Protein AF-A0A535SZ90-F1 (afdb_monomer_lite)

Radius of gyration: 27.59 Å; chains: 1; bounding box: 49×28×72 Å

pLDDT: mean 87.44, std 8.78, range [51.5, 97.06]

Foldseek 3Di:
DKDADDWDFDADPVRHTDDTHDPDARIADPPPRDGDDDCPCVVVVVVVVVVVCVVPDDDFDFDQDPPPRDTATDDPQCAGPPPRDRHDDD

Sequence (90 aa):
MFRALFAEVE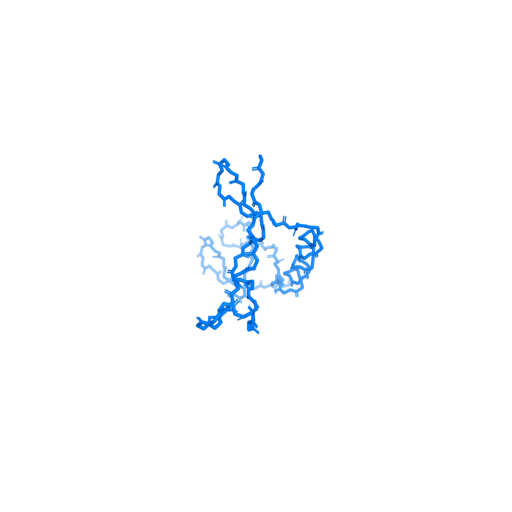VDAAGVYQDHRVTQASYVCLNCGAPALDLAAVPADLEAQAQEDESSAPAITDVLCPVCETMVQLDENMECPNCGSPLEIS

Secondary structure (DSSP, 8-state):
-EEE-PPEEEE-TT--EEEEE--S-SEEETTT--B----TTHHHHHHHHHHHHHHHS---EEEE-TTT--EEEE-TT-B-TTT--B----

Structure (mmCIF, N/CA/C/O backbone):
data_AF-A0A535SZ90-F1
#
_entry.id   AF-A0A535SZ90-F1
#
loop_
_atom_site.group_PDB
_atom_site.id
_atom_site.type_symbol
_atom_site.label_atom_id
_atom_site.label_alt_id
_atom_site.label_comp_id
_atom_site.label_asym_id
_atom_site.label_entity_id
_atom_site.label_seq_id
_atom_site.pdbx_PDB_ins_code
_atom_site.Cartn_x
_atom_site.Cartn_y
_atom_site.Cartn_z
_atom_site.occupancy
_atom_site.B_iso_or_equiv
_atom_site.auth_seq_id
_atom_site.auth_comp_id
_atom_site.auth_asym_id
_atom_site.auth_atom_id
_atom_site.pdbx_PDB_model_num
ATOM 1 N N . MET A 1 1 ? -6.457 10.106 -17.778 1.00 85.81 1 MET A N 1
ATOM 2 C CA . MET A 1 1 ? -5.549 9.492 -18.772 1.00 85.81 1 MET A CA 1
ATOM 3 C C . MET A 1 1 ? -4.287 9.053 -18.048 1.00 85.81 1 MET A C 1
ATOM 5 O O . MET A 1 1 ? -3.804 9.809 -17.210 1.00 85.81 1 MET A O 1
ATOM 9 N N . PHE A 1 2 ? -3.796 7.848 -18.330 1.00 91.62 2 PHE A N 1
ATOM 10 C CA . PHE A 1 2 ? -2.563 7.318 -17.746 1.00 91.62 2 PHE A CA 1
ATOM 11 C C . PHE A 1 2 ? -1.436 7.351 -18.773 1.00 91.62 2 PHE A C 1
ATOM 13 O O . PHE A 1 2 ? -1.680 7.172 -19.967 1.00 91.62 2 PHE A O 1
ATOM 20 N N . ARG A 1 3 ? -0.210 7.569 -18.301 1.00 91.50 3 ARG A N 1
ATOM 21 C CA . ARG A 1 3 ? 1.007 7.364 -19.087 1.00 91.50 3 ARG A CA 1
ATOM 22 C C . ARG A 1 3 ? 1.663 6.067 -18.641 1.00 91.50 3 ARG A C 1
ATOM 24 O O . ARG A 1 3 ? 1.875 5.885 -17.447 1.00 91.50 3 ARG A O 1
ATOM 31 N N . ALA A 1 4 ? 2.004 5.217 -19.605 1.00 88.81 4 ALA A N 1
ATOM 32 C CA . ALA A 1 4 ? 2.852 4.059 -19.368 1.00 88.81 4 ALA A CA 1
ATOM 33 C C . ALA A 1 4 ? 4.291 4.514 -19.084 1.00 88.81 4 ALA A C 1
ATOM 35 O O . ALA A 1 4 ? 4.863 5.304 -19.845 1.00 88.81 4 ALA A O 1
ATOM 36 N N . LEU A 1 5 ? 4.856 4.021 -17.990 1.00 82.81 5 LEU A N 1
ATOM 37 C CA . LEU A 1 5 ? 6.274 4.076 -17.676 1.00 82.81 5 LEU A CA 1
ATOM 38 C C . LEU A 1 5 ? 6.823 2.668 -17.926 1.00 82.81 5 LEU A C 1
ATOM 40 O O . LEU A 1 5 ? 6.417 1.702 -17.284 1.00 82.81 5 LEU A O 1
ATOM 44 N N . PHE A 1 6 ? 7.672 2.539 -18.941 1.00 81.12 6 PHE A N 1
ATOM 45 C CA . PHE A 1 6 ? 8.321 1.272 -19.268 1.00 81.12 6 PHE A CA 1
ATOM 46 C C . PHE A 1 6 ? 9.474 1.005 -18.296 1.00 81.12 6 PHE A C 1
ATOM 48 O O . PHE A 1 6 ? 9.955 1.930 -17.641 1.00 81.12 6 PHE A O 1
ATOM 55 N N . ALA A 1 7 ? 9.914 -0.253 -18.217 1.00 85.06 7 ALA A N 1
ATOM 56 C CA . ALA A 1 7 ? 11.100 -0.612 -17.450 1.00 85.06 7 ALA A CA 1
ATOM 57 C C . ALA A 1 7 ? 12.309 0.223 -17.903 1.00 85.06 7 ALA A C 1
ATOM 59 O O . ALA A 1 7 ? 12.476 0.495 -19.096 1.00 85.06 7 ALA A O 1
ATOM 60 N N . GLU A 1 8 ? 13.147 0.619 -16.950 1.00 87.38 8 GLU A N 1
ATOM 61 C CA . GLU A 1 8 ? 14.430 1.246 -17.251 1.00 87.38 8 GLU A CA 1
ATOM 62 C C . GLU A 1 8 ? 15.336 0.196 -17.903 1.00 87.38 8 GLU A C 1
ATOM 64 O O . GLU A 1 8 ? 15.364 -0.950 -17.454 1.00 87.38 8 GLU A O 1
ATOM 69 N N . VAL A 1 9 ? 16.046 0.567 -18.972 1.00 91.62 9 VAL A N 1
ATOM 70 C CA . VAL A 1 9 ? 16.885 -0.355 -19.754 1.00 91.62 9 VAL A CA 1
ATOM 71 C C . VAL A 1 9 ? 18.349 0.036 -19.609 1.00 91.62 9 VAL A C 1
ATOM 73 O O . VAL A 1 9 ? 18.711 1.188 -19.850 1.00 91.62 9 VAL A O 1
ATOM 76 N N . GLU A 1 10 ? 19.187 -0.933 -19.254 1.00 93.38 10 GLU A N 1
ATOM 77 C CA . GLU A 1 10 ? 20.638 -0.789 -19.240 1.00 93.38 10 GLU A CA 1
ATOM 78 C C . GLU A 1 10 ? 21.206 -1.221 -20.596 1.00 93.38 10 GLU A C 1
ATOM 80 O O . GLU A 1 10 ? 20.893 -2.299 -21.113 1.00 93.38 10 GLU A O 1
ATOM 85 N N . VAL A 1 11 ? 22.031 -0.357 -21.186 1.00 96.50 11 VAL A N 1
ATOM 86 C CA . VAL A 1 11 ? 22.692 -0.594 -22.472 1.00 96.50 11 VAL A CA 1
ATOM 87 C C . VAL A 1 11 ? 24.186 -0.327 -22.351 1.00 96.50 11 VAL A C 1
ATOM 89 O O . VAL A 1 11 ? 24.609 0.527 -21.571 1.00 96.50 11 VAL A O 1
ATOM 92 N N . ASP A 1 12 ? 24.990 -1.042 -23.132 1.00 95.69 12 ASP A N 1
ATOM 93 C CA . ASP A 1 12 ? 26.429 -0.789 -23.199 1.00 95.69 12 ASP A CA 1
ATOM 94 C C . ASP A 1 12 ? 26.784 0.425 -24.079 1.00 95.69 12 ASP A C 1
ATOM 96 O O . ASP A 1 12 ? 25.925 1.105 -24.645 1.00 95.69 12 ASP A O 1
ATOM 100 N N . ALA A 1 13 ? 28.085 0.701 -24.222 1.00 96.38 13 ALA A N 1
ATOM 101 C CA . ALA A 1 13 ? 28.584 1.815 -25.028 1.00 96.38 13 ALA A CA 1
ATOM 102 C C . ALA A 1 13 ? 28.249 1.707 -26.532 1.00 96.38 13 ALA A C 1
ATOM 104 O O . ALA A 1 13 ? 28.315 2.712 -27.238 1.00 96.38 13 ALA A O 1
ATOM 105 N N . ALA A 1 14 ? 27.896 0.517 -27.027 1.00 97.06 14 ALA A N 1
ATOM 106 C CA . ALA A 1 14 ? 27.430 0.297 -28.394 1.00 97.06 14 ALA A CA 1
ATOM 107 C C . ALA A 1 14 ? 25.893 0.371 -28.513 1.00 97.06 14 ALA A C 1
ATOM 109 O O . ALA A 1 14 ? 25.359 0.233 -29.614 1.00 97.06 14 ALA A O 1
ATOM 110 N N . GLY A 1 15 ? 25.182 0.610 -27.405 1.00 94.25 15 GLY A N 1
ATOM 111 C CA . GLY A 1 15 ? 23.723 0.633 -27.346 1.00 94.25 15 GLY A CA 1
ATOM 112 C C . GLY A 1 15 ? 23.088 -0.759 -27.325 1.00 94.25 15 GLY A C 1
ATOM 113 O O . GLY A 1 15 ? 21.887 -0.875 -27.567 1.00 94.25 15 GLY A O 1
ATOM 114 N N . VAL A 1 16 ? 23.864 -1.819 -27.067 1.00 96.81 16 VAL A N 1
ATOM 115 C CA . VAL A 1 16 ? 23.335 -3.184 -26.974 1.00 96.81 16 VAL A CA 1
ATOM 116 C C . VAL A 1 16 ? 22.677 -3.371 -25.613 1.00 96.81 16 VAL A C 1
ATOM 118 O O . VAL A 1 16 ? 23.245 -3.013 -24.582 1.00 96.81 16 VAL A O 1
ATOM 121 N N . TYR A 1 17 ? 21.471 -3.939 -25.630 1.00 95.75 17 TYR A N 1
ATOM 122 C CA . TYR A 1 17 ? 20.718 -4.304 -24.433 1.00 95.75 17 TYR A CA 1
ATOM 123 C C . TYR A 1 17 ? 21.538 -5.217 -23.513 1.00 95.75 17 TYR A C 1
ATOM 125 O O . TYR A 1 17 ? 22.075 -6.227 -23.970 1.00 95.75 17 TYR A O 1
ATOM 133 N N . GLN A 1 18 ? 21.569 -4.889 -22.222 1.00 96.38 18 GLN A N 1
ATOM 134 C CA . GLN A 1 18 ? 22.192 -5.705 -21.180 1.00 96.38 18 GLN A CA 1
ATOM 135 C C . GLN A 1 18 ? 21.146 -6.217 -20.179 1.00 96.38 18 GLN A C 1
ATOM 137 O O . GLN A 1 18 ? 21.071 -7.420 -19.933 1.00 96.38 18 GLN A O 1
ATOM 142 N N . ASP A 1 19 ? 20.309 -5.326 -19.639 1.00 95.25 19 ASP A N 1
ATOM 143 C CA . ASP A 1 19 ? 19.316 -5.653 -18.605 1.00 95.25 19 ASP A CA 1
ATOM 144 C C . ASP A 1 19 ? 18.124 -4.671 -18.621 1.00 95.25 19 ASP A C 1
ATOM 146 O O . ASP A 1 19 ? 18.182 -3.614 -19.256 1.00 95.25 19 ASP A O 1
ATOM 150 N N . HIS A 1 20 ? 17.042 -4.995 -17.907 1.00 91.56 20 HIS A N 1
ATOM 151 C CA . HIS A 1 20 ? 15.975 -4.049 -17.581 1.00 91.56 20 HIS A CA 1
ATOM 152 C C . HIS A 1 20 ? 15.522 -4.187 -16.128 1.00 91.56 20 HIS A C 1
ATOM 154 O O . HIS A 1 20 ? 15.502 -5.277 -15.560 1.00 91.56 20 HIS A O 1
ATOM 160 N N . ARG A 1 21 ? 15.102 -3.074 -15.522 1.00 87.25 21 ARG A N 1
ATOM 161 C CA . ARG A 1 21 ? 14.640 -3.042 -14.129 1.00 87.25 21 ARG A CA 1
ATOM 162 C C . ARG A 1 21 ? 13.342 -2.263 -13.987 1.00 87.25 21 ARG A C 1
ATOM 164 O O . ARG A 1 21 ? 13.151 -1.213 -14.598 1.00 87.25 21 ARG A O 1
ATOM 171 N N . VAL A 1 22 ? 12.450 -2.781 -13.145 1.00 83.75 22 VAL A N 1
ATOM 172 C CA . VAL A 1 22 ? 11.190 -2.122 -12.781 1.00 83.75 22 VAL A CA 1
ATOM 173 C C . VAL A 1 22 ? 11.363 -1.487 -11.406 1.00 83.75 22 VAL A C 1
ATOM 175 O O . VAL A 1 22 ? 11.114 -2.101 -10.375 1.00 83.75 22 VAL A O 1
ATOM 178 N N . THR A 1 23 ? 11.855 -0.254 -11.399 1.00 83.88 23 THR A N 1
ATOM 179 C CA . THR A 1 23 ? 12.092 0.576 -10.202 1.00 83.88 23 THR A CA 1
ATOM 180 C C . THR A 1 23 ? 10.929 1.534 -9.919 1.00 83.88 23 THR A C 1
ATOM 182 O O . THR A 1 23 ? 10.889 2.161 -8.863 1.00 83.88 23 THR A O 1
ATOM 185 N N . GLN A 1 24 ? 9.982 1.657 -10.858 1.00 76.19 24 GLN A N 1
ATOM 186 C CA . GLN A 1 24 ? 8.872 2.612 -10.832 1.00 76.19 24 GLN A CA 1
ATOM 187 C C . GLN A 1 24 ? 7.545 1.931 -11.190 1.00 76.19 24 GLN A C 1
ATOM 189 O O . GLN A 1 24 ? 7.522 0.873 -11.821 1.00 76.19 24 GLN A O 1
ATOM 194 N N . ALA A 1 25 ? 6.428 2.568 -10.830 1.00 80.94 25 ALA A N 1
ATOM 195 C CA . ALA A 1 25 ? 5.098 2.099 -11.207 1.00 80.94 25 ALA A CA 1
ATOM 196 C C . ALA A 1 25 ? 4.897 2.149 -12.728 1.00 80.94 25 ALA A C 1
ATOM 198 O O . ALA A 1 25 ? 5.184 3.161 -13.361 1.00 80.94 25 ALA A O 1
ATOM 199 N N . SER A 1 26 ? 4.332 1.090 -13.311 1.00 85.81 26 SER A N 1
ATOM 200 C CA . SER A 1 26 ? 4.198 0.957 -14.769 1.00 85.81 26 SER A CA 1
ATOM 201 C C . SER A 1 26 ? 3.230 1.957 -15.403 1.00 85.81 26 SER A C 1
ATOM 203 O O . SER A 1 26 ? 3.287 2.191 -16.606 1.00 85.81 26 SER A O 1
ATOM 205 N N . TYR A 1 27 ? 2.332 2.556 -14.619 1.00 90.12 27 TYR A N 1
ATOM 206 C CA . TYR A 1 27 ? 1.395 3.569 -15.096 1.00 90.12 27 TYR A CA 1
ATOM 207 C C . TYR A 1 27 ? 1.199 4.664 -14.055 1.00 90.12 27 TYR A C 1
ATOM 209 O O . TYR A 1 27 ? 0.988 4.372 -12.880 1.00 90.12 27 TYR A O 1
ATOM 217 N N . VAL A 1 28 ? 1.193 5.921 -14.504 1.00 92.31 28 VAL A N 1
ATOM 218 C CA . VAL A 1 28 ? 0.930 7.091 -13.651 1.00 92.31 28 VAL A CA 1
ATOM 219 C C . VAL A 1 28 ? -0.186 7.965 -14.214 1.00 92.31 28 VAL A C 1
ATOM 221 O O . VAL A 1 28 ? -0.310 8.155 -15.430 1.00 92.31 28 VAL A O 1
ATOM 224 N N . CYS A 1 29 ? -1.029 8.492 -13.329 1.00 93.25 29 CYS A N 1
ATOM 225 C CA . CYS A 1 29 ? -2.115 9.396 -13.681 1.00 93.25 29 CYS A CA 1
ATOM 226 C C . CYS A 1 29 ? -1.552 10.753 -14.114 1.00 93.25 29 CYS A C 1
ATOM 228 O O . CYS A 1 29 ? -0.862 11.419 -13.347 1.00 93.25 29 CYS A O 1
ATOM 230 N N . LEU A 1 30 ? -1.903 11.220 -15.313 1.00 94.50 30 LEU A N 1
ATOM 231 C CA . LEU A 1 30 ? -1.419 12.509 -15.824 1.00 94.50 30 LEU A CA 1
ATOM 232 C C . LEU A 1 30 ? -2.010 13.732 -15.107 1.00 94.50 30 LEU A C 1
ATOM 234 O O . LEU A 1 30 ? -1.519 14.837 -15.303 1.00 94.50 30 LEU A O 1
ATOM 238 N N . ASN A 1 31 ? -3.059 13.551 -14.302 1.00 95.81 31 ASN A N 1
ATOM 239 C CA . ASN A 1 31 ? -3.702 14.650 -13.584 1.00 95.81 31 ASN A CA 1
ATOM 240 C C . ASN A 1 31 ? -3.132 14.858 -12.173 1.00 95.81 31 ASN A C 1
ATOM 242 O O . ASN A 1 31 ? -3.000 15.991 -11.731 1.00 95.81 31 ASN A O 1
ATOM 246 N N . CYS A 1 32 ? -2.817 13.773 -11.459 1.00 95.44 32 CYS A N 1
ATOM 247 C CA . CYS A 1 32 ? -2.386 13.838 -10.056 1.00 95.44 32 CYS A CA 1
ATOM 248 C C . CYS A 1 32 ? -1.060 13.125 -9.760 1.00 95.44 32 CYS A C 1
ATOM 250 O O . CYS A 1 32 ? -0.594 13.177 -8.630 1.00 95.44 32 CYS A O 1
ATOM 252 N N . GLY A 1 33 ? -0.461 12.431 -10.732 1.00 90.56 33 GLY A N 1
ATOM 253 C CA . GLY A 1 33 ? 0.782 11.677 -10.544 1.00 90.56 33 GLY A CA 1
ATOM 254 C C . GLY A 1 33 ? 0.627 10.341 -9.811 1.00 90.56 33 GLY A C 1
ATOM 255 O O . GLY A 1 33 ? 1.612 9.627 -9.663 1.00 90.56 33 GLY A O 1
ATOM 256 N N . ALA A 1 34 ? -0.586 9.973 -9.382 1.00 91.75 34 ALA A N 1
ATOM 257 C CA . ALA A 1 34 ? -0.806 8.728 -8.655 1.00 91.75 34 ALA A CA 1
ATOM 258 C C . ALA A 1 34 ? -0.488 7.493 -9.525 1.00 91.75 34 ALA A C 1
ATOM 260 O O . ALA A 1 34 ? -0.909 7.451 -10.691 1.00 91.75 34 ALA A O 1
ATOM 261 N N . PRO A 1 35 ? 0.219 6.488 -8.980 1.00 91.25 35 PRO A N 1
ATOM 262 C CA . PRO A 1 35 ? 0.448 5.224 -9.666 1.00 91.25 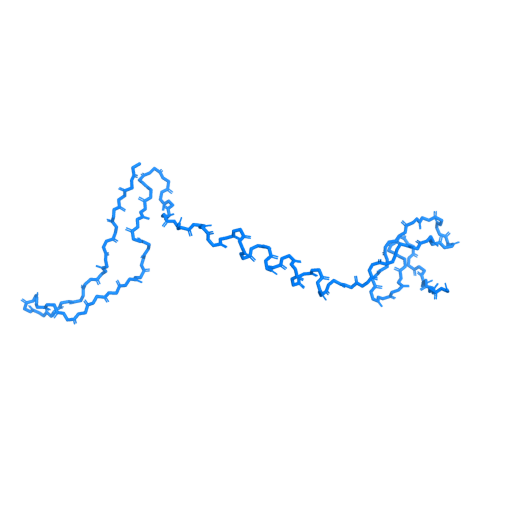35 PRO A CA 1
ATOM 263 C C . PRO A 1 35 ? -0.858 4.432 -9.809 1.00 91.25 35 PRO A C 1
ATOM 265 O O . PRO A 1 35 ? -1.719 4.467 -8.930 1.00 91.25 35 PRO A O 1
ATOM 268 N N . ALA A 1 36 ? -1.011 3.704 -10.914 1.00 90.06 36 ALA A N 1
ATOM 269 C CA . ALA A 1 36 ? -2.099 2.744 -11.057 1.00 90.06 36 ALA A CA 1
ATOM 270 C C . ALA A 1 36 ? -1.734 1.466 -10.290 1.00 90.06 36 ALA A C 1
ATOM 272 O O . ALA A 1 36 ? -0.895 0.691 -10.750 1.00 90.06 36 ALA A O 1
ATOM 273 N N . LEU A 1 37 ? -2.338 1.274 -9.118 1.00 86.69 37 LEU A N 1
ATOM 274 C CA . LEU A 1 37 ? -2.250 0.024 -8.367 1.00 86.69 37 LEU A CA 1
ATOM 275 C C . LEU A 1 37 ? -3.503 -0.811 -8.616 1.00 86.69 37 LEU A C 1
ATOM 277 O O . LEU A 1 37 ? -4.614 -0.279 -8.623 1.00 86.69 37 LEU A O 1
ATOM 281 N N . ASP A 1 38 ? -3.311 -2.115 -8.790 1.00 86.69 38 ASP A N 1
ATOM 282 C CA . ASP A 1 38 ? -4.396 -3.082 -8.688 1.00 86.69 38 ASP A CA 1
ATOM 283 C C . ASP A 1 38 ? -4.674 -3.350 -7.206 1.00 86.69 38 ASP A C 1
ATOM 285 O O . ASP A 1 38 ? -3.774 -3.728 -6.457 1.00 86.69 38 ASP A O 1
ATOM 289 N N . LEU A 1 39 ? -5.913 -3.108 -6.783 1.00 89.12 39 LEU A N 1
ATOM 290 C CA . LEU A 1 39 ? -6.352 -3.257 -5.397 1.00 89.12 39 LEU A CA 1
ATOM 291 C C . LEU A 1 39 ? -7.266 -4.475 -5.212 1.00 89.12 39 LEU A C 1
ATOM 293 O O . LEU A 1 39 ? -7.933 -4.575 -4.187 1.00 89.12 39 LEU A O 1
ATOM 297 N N . ALA A 1 40 ? -7.323 -5.399 -6.178 1.00 94.69 40 ALA A N 1
ATOM 298 C CA . ALA A 1 40 ? -8.206 -6.564 -6.109 1.00 94.69 40 ALA A CA 1
ATOM 299 C C . ALA A 1 40 ? -7.951 -7.464 -4.884 1.00 94.69 40 ALA A C 1
ATOM 301 O O . ALA A 1 40 ? -8.891 -8.074 -4.383 1.00 94.69 40 ALA A O 1
ATOM 302 N N . ALA A 1 41 ? -6.709 -7.527 -4.392 1.00 93.06 41 ALA A N 1
ATOM 303 C CA . ALA A 1 41 ? -6.344 -8.304 -3.203 1.00 93.06 41 ALA A CA 1
ATOM 304 C C . ALA A 1 41 ? -6.642 -7.582 -1.876 1.00 93.06 41 ALA A C 1
ATOM 306 O O . ALA A 1 41 ? -6.834 -8.238 -0.859 1.00 93.06 41 ALA A O 1
ATOM 307 N N . VAL A 1 42 ? -6.753 -6.247 -1.890 1.00 95.81 42 VAL A N 1
ATOM 308 C CA . VAL A 1 42 ? -6.892 -5.435 -0.669 1.00 95.81 42 VAL A CA 1
ATOM 309 C C . VAL A 1 42 ? -8.083 -5.854 0.200 1.00 95.81 42 VAL A C 1
ATOM 311 O O . VAL A 1 42 ? -7.896 -5.936 1.407 1.00 95.81 42 VAL A O 1
ATOM 314 N N . PRO A 1 43 ? -9.286 -6.151 -0.335 1.00 96.50 43 PRO A N 1
ATOM 315 C CA . PRO A 1 43 ? -10.392 -6.616 0.500 1.00 96.50 43 PRO A CA 1
ATOM 316 C C . PRO A 1 43 ? -10.061 -7.892 1.282 1.00 96.50 43 PRO A C 1
ATOM 318 O O . PRO A 1 43 ? -10.303 -7.939 2.482 1.00 96.50 43 PRO A O 1
ATOM 321 N N . ALA A 1 44 ? -9.450 -8.883 0.625 1.00 96.56 44 ALA A N 1
ATOM 322 C CA . ALA A 1 44 ? -9.071 -10.140 1.266 1.00 96.56 44 ALA A CA 1
ATOM 323 C C . ALA A 1 44 ? -7.947 -9.937 2.297 1.00 96.56 44 ALA A C 1
ATOM 325 O O . ALA A 1 44 ? -7.987 -10.528 3.372 1.00 96.56 44 ALA A O 1
ATOM 326 N N . ASP A 1 45 ? -6.976 -9.068 2.000 1.00 96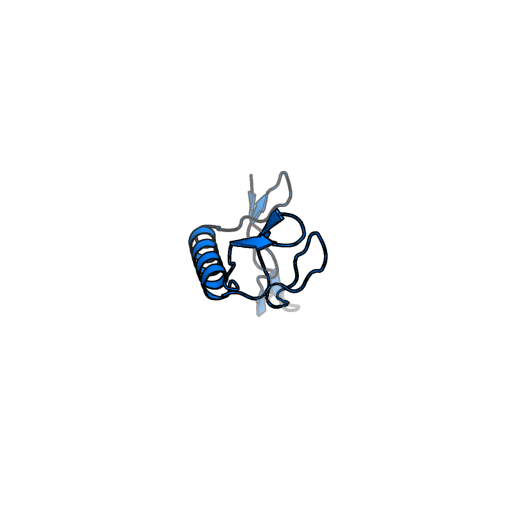.38 45 ASP A N 1
ATOM 327 C CA . ASP A 1 45 ? -5.895 -8.732 2.933 1.00 96.38 45 ASP A CA 1
ATOM 328 C C . ASP A 1 45 ? -6.420 -7.994 4.177 1.00 96.38 45 ASP A C 1
ATOM 330 O O . ASP A 1 45 ? -5.941 -8.229 5.285 1.00 96.38 45 ASP A O 1
ATOM 334 N N . LEU A 1 46 ? -7.413 -7.113 4.010 1.00 96.38 46 LEU A N 1
ATOM 335 C CA . LEU A 1 46 ? -8.061 -6.409 5.120 1.00 96.38 46 LEU A CA 1
ATOM 336 C C . LEU A 1 46 ? -8.896 -7.355 5.987 1.00 96.38 46 LEU A C 1
ATOM 338 O O . LEU A 1 46 ? -8.885 -7.223 7.206 1.00 96.38 46 LEU A O 1
ATOM 342 N N . GLU A 1 47 ? -9.603 -8.309 5.379 1.00 96.69 47 GLU A N 1
ATOM 343 C CA . GLU A 1 47 ? -10.333 -9.351 6.110 1.00 96.69 47 GLU A CA 1
ATOM 344 C C . GLU A 1 47 ? -9.374 -10.242 6.908 1.00 96.69 47 GLU A C 1
ATOM 346 O O . GLU A 1 47 ? -9.622 -10.505 8.084 1.00 96.69 47 GLU A O 1
ATOM 351 N N . ALA A 1 48 ? -8.249 -10.646 6.308 1.00 96.06 48 ALA A N 1
ATOM 352 C CA . ALA A 1 48 ? -7.216 -11.415 6.997 1.00 96.06 48 ALA A CA 1
ATOM 353 C C . ALA A 1 48 ? -6.621 -10.642 8.187 1.00 96.06 48 ALA A C 1
ATOM 355 O O . ALA A 1 48 ? -6.543 -11.192 9.283 1.00 96.06 48 ALA A O 1
ATOM 356 N N . GLN A 1 49 ? -6.282 -9.359 8.001 1.00 94.69 49 GLN A N 1
ATOM 357 C CA . GLN A 1 49 ? -5.807 -8.495 9.091 1.00 94.69 49 GLN A CA 1
ATOM 358 C C . GLN A 1 49 ? -6.841 -8.357 10.210 1.00 94.69 49 GLN A C 1
ATOM 360 O O . GLN A 1 49 ? -6.494 -8.525 11.372 1.00 94.69 49 GLN A O 1
ATOM 365 N N . ALA A 1 50 ? -8.113 -8.115 9.881 1.00 94.25 50 ALA A N 1
ATOM 366 C CA . ALA A 1 50 ? -9.164 -8.002 10.892 1.00 94.25 50 ALA A CA 1
ATOM 367 C C . ALA A 1 50 ? -9.286 -9.281 11.735 1.00 94.25 50 ALA A C 1
ATOM 369 O O . ALA A 1 50 ? -9.468 -9.215 12.946 1.00 94.25 50 ALA A O 1
ATOM 370 N N . GLN A 1 51 ? -9.139 -10.447 11.108 1.00 93.19 51 GLN A N 1
ATOM 371 C CA . GLN A 1 51 ? -9.232 -11.735 11.786 1.00 93.19 51 GLN A CA 1
ATOM 372 C C . GLN A 1 51 ? -8.009 -12.021 12.678 1.00 93.19 51 GLN A C 1
ATOM 374 O O . GLN A 1 51 ? -8.137 -12.629 13.746 1.00 93.19 51 GLN A O 1
ATOM 379 N N . GLU A 1 52 ? -6.824 -11.561 12.269 1.00 92.38 52 GLU A N 1
ATOM 380 C CA . GLU A 1 52 ? -5.608 -11.562 13.091 1.00 92.38 52 GLU A CA 1
ATOM 381 C C . GLU A 1 52 ? -5.735 -10.608 14.292 1.00 92.38 52 GLU A C 1
ATOM 383 O O . GLU A 1 52 ? -5.400 -10.987 15.420 1.00 92.38 52 GLU A O 1
ATOM 388 N N . ASP A 1 53 ? -6.285 -9.412 14.078 1.00 88.19 53 ASP A N 1
ATOM 389 C CA . ASP A 1 53 ? -6.545 -8.421 15.125 1.00 88.19 53 ASP A CA 1
ATOM 390 C C . ASP A 1 53 ? -7.575 -8.944 16.141 1.00 88.19 53 ASP A C 1
ATOM 392 O O . ASP A 1 53 ? -7.345 -8.873 17.345 1.00 88.19 53 ASP A O 1
ATOM 396 N N . GLU A 1 54 ? -8.676 -9.557 15.693 1.00 85.50 54 GLU A N 1
ATOM 397 C CA . GLU A 1 54 ? -9.664 -10.196 16.578 1.00 85.50 54 GLU A CA 1
ATOM 398 C C . GLU A 1 54 ? -9.058 -11.342 17.398 1.00 85.50 54 GLU A C 1
ATOM 400 O O . GLU A 1 54 ? -9.383 -11.512 18.573 1.00 85.50 54 GLU A O 1
ATOM 405 N N . SER A 1 55 ? -8.160 -12.126 16.796 1.00 79.25 55 SER A N 1
ATOM 406 C CA . SER A 1 55 ? -7.505 -13.257 17.468 1.00 79.25 55 SER A CA 1
ATOM 407 C C . SER A 1 55 ? -6.446 -12.820 18.484 1.00 79.25 55 SER A C 1
ATOM 409 O O . SER A 1 55 ? -6.091 -13.597 19.371 1.00 79.25 55 SER A O 1
ATOM 411 N N . SER A 1 56 ? -5.918 -11.605 18.339 1.00 77.62 56 SER A N 1
ATOM 412 C CA . SER A 1 56 ? -4.895 -11.026 19.215 1.00 77.62 56 SER A CA 1
ATOM 413 C C . SER A 1 56 ? -5.443 -9.966 20.174 1.00 77.62 56 SER A C 1
ATOM 415 O O . SER A 1 56 ? -4.709 -9.501 21.048 1.00 77.62 56 SER A O 1
ATOM 417 N N . ALA A 1 57 ? -6.727 -9.614 20.059 1.00 72.62 57 ALA A N 1
ATOM 418 C CA . ALA A 1 57 ? -7.374 -8.657 20.939 1.00 72.62 57 ALA A CA 1
ATOM 419 C C . ALA A 1 57 ? -7.395 -9.174 22.393 1.00 72.62 57 ALA A C 1
ATOM 421 O O . ALA A 1 57 ? -7.811 -10.312 22.643 1.00 72.62 57 ALA A O 1
ATOM 422 N N . PRO A 1 58 ? -6.980 -8.353 23.379 1.00 69.44 58 PRO A N 1
ATOM 423 C CA . PRO A 1 58 ? -7.122 -8.710 24.784 1.00 69.44 58 PRO A CA 1
ATOM 424 C C . PRO A 1 58 ? -8.608 -8.886 25.121 1.00 69.44 58 PRO A C 1
ATOM 426 O O . PRO A 1 58 ? -9.466 -8.208 24.557 1.00 69.44 58 PRO A O 1
ATOM 429 N N . ALA A 1 59 ? -8.925 -9.797 26.044 1.00 64.69 59 ALA A N 1
ATOM 430 C CA . ALA A 1 59 ? -10.300 -10.057 26.463 1.00 64.69 59 ALA A CA 1
ATOM 431 C C . ALA A 1 59 ? -10.892 -8.823 27.168 1.00 64.69 59 ALA A C 1
ATOM 433 O O . ALA A 1 59 ? -10.738 -8.641 28.375 1.00 64.69 59 ALA A O 1
ATOM 434 N N . ILE A 1 60 ? -11.572 -7.971 26.401 1.00 68.19 60 ILE A N 1
ATOM 435 C CA . ILE A 1 60 ? -12.216 -6.764 26.910 1.00 68.19 60 ILE A CA 1
ATOM 436 C C . ILE A 1 60 ? -13.438 -7.188 27.726 1.00 68.19 60 ILE A C 1
ATOM 438 O O . ILE A 1 60 ? -14.407 -7.717 27.183 1.00 68.19 60 ILE A O 1
ATOM 442 N N . THR A 1 61 ? -13.387 -6.976 29.039 1.00 73.69 61 THR A N 1
ATOM 443 C CA . THR A 1 61 ? -14.524 -7.222 29.935 1.00 73.69 61 THR A CA 1
ATOM 444 C C . THR A 1 61 ? -15.109 -5.884 30.366 1.00 73.69 61 THR A C 1
ATOM 446 O O . THR A 1 61 ? -14.398 -5.053 30.935 1.00 73.69 61 THR A O 1
ATOM 449 N N . ASP A 1 62 ? -16.401 -5.681 30.105 1.00 84.12 62 ASP A N 1
ATOM 450 C CA . ASP A 1 62 ? -17.145 -4.546 30.650 1.00 84.12 62 ASP A CA 1
ATOM 451 C C . ASP A 1 62 ? -17.401 -4.788 32.147 1.00 84.12 62 ASP A C 1
ATOM 453 O O . ASP A 1 62 ? -18.081 -5.744 32.530 1.00 84.12 62 ASP A O 1
ATOM 457 N N . VAL A 1 63 ? -16.855 -3.921 33.003 1.00 85.69 63 VAL A N 1
ATOM 458 C CA . VAL A 1 63 ? -16.986 -4.004 34.465 1.00 85.69 63 VAL A CA 1
ATOM 459 C C . VAL A 1 63 ? -17.549 -2.693 35.010 1.00 85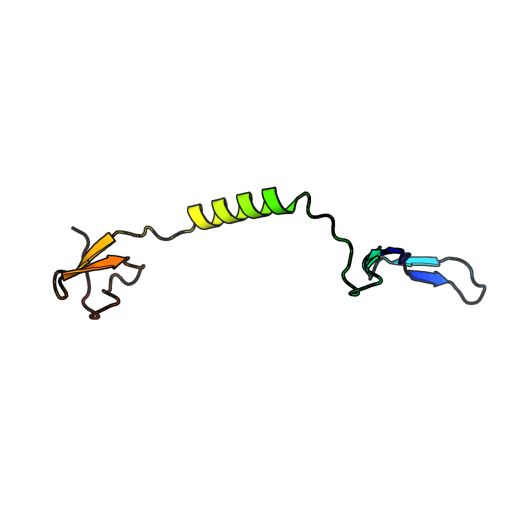.69 63 VAL A C 1
ATOM 461 O O . VAL A 1 63 ? -17.092 -1.602 34.664 1.00 85.69 63 VAL A O 1
ATOM 464 N N . LEU A 1 64 ? -18.533 -2.784 35.909 1.00 88.81 64 LEU A N 1
ATOM 465 C CA . LEU A 1 64 ? -19.008 -1.629 36.668 1.00 88.81 64 LEU A CA 1
ATOM 466 C C . LEU A 1 64 ? -18.010 -1.326 37.791 1.00 88.81 64 LEU A C 1
ATOM 468 O O . LEU A 1 64 ? -17.893 -2.097 38.743 1.00 88.81 64 LEU A O 1
ATOM 472 N N . CYS A 1 65 ? -17.302 -0.198 37.704 1.00 89.31 65 CYS A N 1
ATOM 473 C CA . CYS A 1 65 ? -16.375 0.207 38.756 1.00 89.31 65 CYS A CA 1
ATOM 474 C C . CYS A 1 65 ? -17.146 0.476 40.067 1.00 89.31 65 CYS A C 1
ATOM 476 O O . CYS A 1 65 ? -18.008 1.355 40.081 1.00 89.31 65 CYS A O 1
ATOM 478 N N . PRO A 1 66 ? -16.820 -0.185 41.194 1.00 88.75 66 PRO A N 1
ATOM 479 C CA . PRO A 1 66 ? -17.524 0.010 42.462 1.00 88.75 66 PRO A CA 1
ATOM 480 C C . PRO A 1 66 ? -17.210 1.359 43.129 1.00 88.75 66 PRO A C 1
ATOM 482 O O . PRO A 1 66 ? -17.858 1.721 44.105 1.00 88.75 66 PRO A O 1
ATOM 485 N N . VAL A 1 67 ? -16.202 2.091 42.637 1.00 92.56 67 VAL A N 1
ATOM 486 C CA . VAL A 1 67 ? -15.764 3.371 43.216 1.00 92.56 67 VAL A CA 1
ATOM 487 C C . VAL A 1 67 ? -16.431 4.559 42.533 1.00 92.56 67 VAL A C 1
ATOM 489 O O . VAL A 1 67 ? -16.944 5.444 43.208 1.00 92.56 67 VAL A O 1
ATOM 492 N N . CYS A 1 68 ? -16.398 4.608 41.200 1.00 93.62 68 CYS A N 1
ATOM 493 C CA . CYS A 1 68 ? -16.978 5.715 40.433 1.00 93.62 68 CYS A CA 1
ATOM 494 C C . CYS A 1 68 ? -18.308 5.361 39.75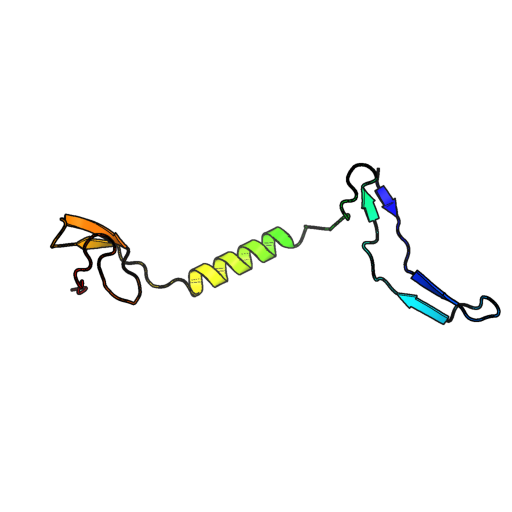6 1.00 93.62 68 CYS A C 1
ATOM 496 O O . CYS A 1 68 ? -18.835 6.184 39.011 1.00 93.62 68 CYS A O 1
ATOM 498 N N . GLU A 1 69 ? -18.817 4.144 39.971 1.00 92.00 69 GLU A N 1
ATOM 499 C CA . GLU A 1 69 ? -20.101 3.647 39.449 1.00 92.00 69 GLU A CA 1
ATOM 500 C C . GLU A 1 69 ? -20.248 3.797 37.927 1.00 92.00 69 GLU A C 1
ATOM 502 O O . GLU A 1 69 ? -21.344 3.916 37.383 1.00 92.00 69 GLU A O 1
ATOM 507 N N . THR A 1 70 ? -19.120 3.798 37.218 1.00 90.25 70 THR A N 1
ATOM 508 C CA . THR A 1 70 ? -19.072 3.942 35.764 1.00 90.25 70 THR A CA 1
ATOM 509 C C . THR A 1 70 ? -18.733 2.597 35.137 1.00 90.25 70 THR A C 1
ATOM 511 O O . THR A 1 70 ? -17.839 1.898 35.617 1.00 90.25 70 THR A O 1
ATOM 514 N N . MET A 1 71 ? -19.446 2.235 34.068 1.00 89.81 71 MET A N 1
ATOM 515 C CA . MET A 1 71 ? -19.105 1.074 33.246 1.00 89.81 71 MET A CA 1
ATOM 516 C C . MET A 1 71 ? -17.807 1.372 32.495 1.00 89.81 71 MET A C 1
ATOM 518 O O . MET A 1 71 ? -17.732 2.378 31.785 1.00 89.81 71 MET A O 1
ATOM 522 N N . VAL A 1 72 ? -16.789 0.536 32.677 1.00 88.75 72 VAL A N 1
ATOM 523 C CA . VAL A 1 72 ? -15.471 0.708 32.058 1.00 88.75 72 VAL A CA 1
ATOM 524 C C . VAL A 1 72 ? -15.005 -0.585 31.404 1.00 88.75 72 VAL A C 1
ATOM 526 O O . VAL A 1 72 ? -15.366 -1.677 31.839 1.00 88.75 72 VAL A O 1
ATOM 529 N N . GLN A 1 73 ? -14.175 -0.438 30.376 1.00 85.75 73 GLN A N 1
ATOM 530 C CA . GLN A 1 73 ? -13.439 -1.537 29.767 1.00 85.75 73 GLN A CA 1
ATOM 531 C C . GLN A 1 73 ? -12.071 -1.631 30.428 1.00 85.75 73 GLN A C 1
ATOM 533 O O . GLN A 1 73 ? -11.364 -0.626 30.525 1.00 85.75 73 GLN A O 1
ATOM 538 N N . LEU A 1 74 ? -11.735 -2.821 30.917 1.00 79.12 74 LEU A N 1
ATOM 539 C CA . LEU A 1 74 ? -10.444 -3.086 31.540 1.00 79.12 74 LEU A CA 1
ATOM 540 C C . LEU A 1 74 ? -9.435 -3.601 30.515 1.00 79.12 74 LEU A C 1
ATOM 542 O O . LEU A 1 74 ? -9.762 -4.449 29.685 1.00 79.12 74 LEU A O 1
ATOM 546 N N . ASP A 1 75 ? -8.210 -3.091 30.617 1.00 73.12 75 ASP A N 1
ATOM 547 C CA . ASP A 1 75 ? -7.031 -3.647 29.960 1.00 73.12 75 ASP A CA 1
ATOM 548 C C . ASP A 1 75 ? -6.256 -4.579 30.915 1.00 73.12 75 ASP A C 1
ATOM 550 O O . ASP A 1 75 ? -6.701 -4.877 32.028 1.00 73.12 75 ASP A O 1
ATOM 554 N N . GLU A 1 76 ? -5.091 -5.062 30.480 1.00 74.44 76 GLU A N 1
ATOM 555 C CA . GLU A 1 76 ? -4.256 -6.012 31.229 1.00 74.44 76 GLU A CA 1
ATOM 556 C C . GLU A 1 76 ? -3.818 -5.513 32.618 1.00 74.44 76 GLU A C 1
ATOM 558 O O . GLU A 1 76 ? -3.493 -6.331 33.478 1.00 74.44 76 GLU A O 1
ATOM 563 N N . ASN A 1 77 ? -3.825 -4.198 32.868 1.00 76.69 77 ASN A N 1
ATOM 564 C CA . ASN A 1 77 ? -3.409 -3.627 34.151 1.00 76.69 77 ASN A CA 1
ATOM 565 C C . ASN A 1 77 ? -4.511 -3.688 35.218 1.00 76.69 77 ASN A C 1
ATOM 567 O O . ASN A 1 77 ? -4.231 -3.424 36.384 1.00 76.69 77 ASN A O 1
ATOM 571 N N . MET A 1 78 ? -5.746 -4.055 34.846 1.00 83.94 78 MET A N 1
ATOM 572 C CA . MET A 1 78 ? -6.893 -4.191 35.758 1.00 83.94 78 MET A CA 1
ATOM 573 C C . MET A 1 78 ? -7.183 -2.927 36.596 1.00 83.94 78 MET A C 1
ATOM 575 O O . MET A 1 78 ? -7.682 -3.007 37.718 1.00 83.94 78 MET A O 1
ATOM 579 N N . GLU A 1 79 ? -6.900 -1.738 36.060 1.00 88.44 79 GLU A N 1
ATOM 580 C CA . GLU A 1 79 ? -7.161 -0.454 36.719 1.00 88.44 79 GLU A CA 1
ATOM 581 C C . GLU A 1 79 ? -8.294 0.305 36.024 1.00 88.44 79 GLU A C 1
ATOM 583 O O . GLU A 1 79 ? -8.389 0.361 34.799 1.00 88.44 79 GLU A O 1
ATOM 588 N N . CYS A 1 80 ? -9.170 0.932 36.810 1.00 89.19 80 CYS A N 1
ATOM 589 C CA . CYS A 1 80 ? -10.226 1.773 36.264 1.00 89.19 80 CYS A CA 1
ATOM 590 C C . CYS A 1 80 ? -9.617 3.029 35.606 1.00 89.19 80 CYS A C 1
ATOM 592 O O . CYS A 1 80 ? -9.040 3.854 36.324 1.00 89.19 80 CYS A O 1
ATOM 594 N N . PRO A 1 81 ? -9.831 3.274 34.299 1.00 88.75 81 PRO A N 1
ATOM 595 C CA . PRO A 1 81 ? -9.234 4.416 33.598 1.00 88.75 81 PRO A CA 1
ATOM 596 C C . PRO A 1 81 ? -9.760 5.773 34.088 1.00 88.75 81 PRO A C 1
ATOM 598 O O . PRO A 1 81 ? -9.126 6.804 33.879 1.00 88.75 81 PRO A O 1
ATOM 601 N N . ASN A 1 82 ? -10.917 5.788 34.757 1.00 89.75 82 ASN A N 1
ATOM 602 C CA . ASN A 1 82 ? -11.555 7.019 35.218 1.00 89.75 82 ASN A CA 1
ATOM 603 C C . ASN A 1 82 ? -11.125 7.445 36.630 1.00 89.75 82 ASN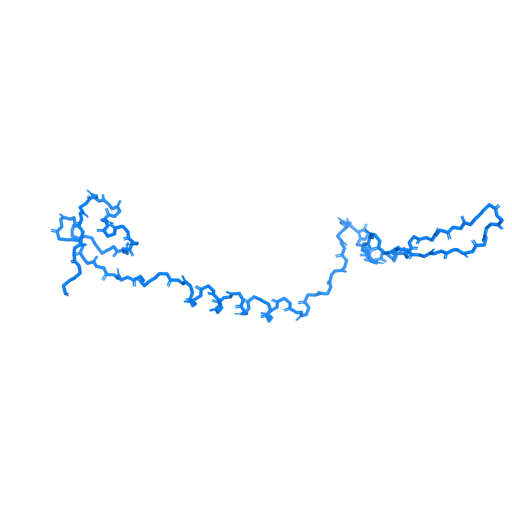 A C 1
ATOM 605 O O . ASN A 1 82 ? -11.149 8.636 36.929 1.00 89.75 82 ASN A O 1
ATOM 609 N N . CYS A 1 83 ? -10.781 6.505 37.518 1.00 91.94 83 CYS A N 1
ATOM 610 C CA . CYS A 1 83 ? -10.471 6.820 38.922 1.00 91.94 83 CYS A CA 1
ATOM 611 C C . CYS A 1 83 ? -9.189 6.177 39.467 1.00 91.94 83 CYS A C 1
ATOM 613 O O . CYS A 1 83 ? -8.818 6.472 40.601 1.00 91.94 83 CYS A O 1
ATOM 615 N N . GLY A 1 84 ? -8.523 5.313 38.695 1.00 88.69 84 GLY A N 1
ATOM 616 C CA . GLY A 1 84 ? -7.290 4.633 39.099 1.00 88.69 84 GLY A CA 1
ATOM 617 C C . GLY A 1 84 ? -7.476 3.578 40.192 1.00 88.69 84 GLY A C 1
ATOM 618 O O . GLY A 1 84 ? -6.500 3.158 40.802 1.00 88.69 84 GLY A O 1
ATOM 619 N N . SER A 1 85 ? -8.713 3.167 40.492 1.00 88.75 85 SER A N 1
ATOM 620 C CA . SER A 1 85 ? -8.941 2.056 41.422 1.00 88.75 85 SER A CA 1
ATOM 621 C C . SER A 1 85 ? -8.553 0.735 40.757 1.00 88.75 85 SER A C 1
ATOM 623 O O . SER A 1 85 ? -9.012 0.505 39.633 1.00 88.75 85 SER A O 1
ATOM 625 N N . PRO A 1 86 ? -7.831 -0.167 41.445 1.00 87.44 86 PRO A N 1
ATOM 626 C CA . PRO A 1 86 ? -7.705 -1.546 40.992 1.00 87.44 86 PRO A CA 1
ATOM 627 C C . PRO A 1 86 ? -9.094 -2.198 40.992 1.00 87.44 86 PRO A C 1
ATOM 629 O O . PRO A 1 86 ? -9.900 -1.949 41.898 1.00 87.44 86 PRO A O 1
ATOM 632 N N . LEU A 1 87 ? -9.390 -2.986 39.962 1.00 80.75 87 LEU A N 1
ATOM 633 C CA . LEU A 1 87 ? -10.634 -3.730 39.796 1.00 80.75 87 LEU A CA 1
ATOM 634 C C . LEU A 1 87 ? -10.314 -5.225 39.768 1.00 80.75 87 LEU A C 1
ATOM 636 O O . LEU A 1 87 ? -9.519 -5.672 38.951 1.00 80.75 87 LEU A O 1
ATOM 640 N N . GLU A 1 88 ? -10.951 -6.005 40.639 1.00 69.06 88 GLU A N 1
ATOM 641 C CA . GLU A 1 88 ? -10.864 -7.467 40.583 1.00 69.06 88 GLU A CA 1
ATOM 642 C C . GLU A 1 88 ? -12.125 -8.037 39.931 1.00 69.06 88 GLU A C 1
ATOM 644 O O . GLU A 1 88 ? -13.244 -7.628 40.247 1.00 69.06 88 GLU A O 1
ATOM 649 N N . ILE A 1 89 ? -11.935 -8.968 38.998 1.00 62.69 89 ILE A N 1
ATOM 650 C CA . ILE A 1 89 ? -13.017 -9.660 38.296 1.00 62.69 89 ILE A CA 1
ATOM 651 C C . ILE A 1 89 ? -13.414 -10.870 39.157 1.00 62.69 89 ILE A C 1
ATOM 653 O O . ILE A 1 89 ? -12.598 -11.770 39.357 1.00 62.69 89 ILE A O 1
ATOM 657 N N . SER A 1 90 ? -14.634 -10.877 39.703 1.00 51.50 90 SER A N 1
ATOM 658 C CA . SER A 1 90 ? -15.187 -11.973 40.522 1.00 51.50 90 SER A CA 1
ATOM 659 C C . SER A 1 90 ? -16.044 -12.943 39.724 1.00 51.50 90 SER A C 1
ATOM 661 O O . SER A 1 90 ? -16.909 -12.428 38.977 1.00 51.50 90 SER A O 1
#